Protein AF-A0A257XSA4-F1 (afdb_monomer)

Sequence (122 aa):
MCGSRPDEFNCLGPYSDAQPEACAALRFLPTSWPGKPGAFKVPTLRNVSRTAPYMRTGEMASLRAVLEHYNAGSRIARARDRTEIVALHLTSRELDQIVAFLGTLDSEVSERPSPVRAVAHR

Structure (mmCIF, N/CA/C/O backbone):
data_AF-A0A257XSA4-F1
#
_entry.id   AF-A0A257XSA4-F1
#
loop_
_atom_site.group_PDB
_atom_site.id
_atom_site.type_symbol
_atom_site.label_atom_id
_atom_site.label_alt_id
_atom_site.label_comp_id
_atom_site.label_asym_id
_atom_site.label_entity_id
_atom_site.label_seq_id
_atom_site.pdbx_PDB_ins_code
_atom_site.Cartn_x
_atom_site.Cartn_y
_atom_site.Cartn_z
_atom_site.occupancy
_atom_site.B_iso_or_equiv
_atom_site.auth_seq_id
_atom_site.auth_comp_id
_atom_site.auth_asym_id
_atom_site.auth_atom_id
_atom_site.pdbx_PDB_model_num
ATOM 1 N N . MET A 1 1 ? 20.224 -6.413 -8.253 1.00 48.97 1 MET A N 1
ATOM 2 C CA . MET A 1 1 ? 19.124 -5.426 -8.154 1.00 48.97 1 MET A CA 1
ATOM 3 C C . MET A 1 1 ? 18.387 -5.482 -9.477 1.00 48.97 1 MET A C 1
ATOM 5 O O . MET A 1 1 ? 19.021 -5.238 -10.488 1.00 48.97 1 MET A O 1
ATOM 9 N N . CYS A 1 2 ? 17.114 -5.872 -9.497 1.00 50.88 2 CYS A N 1
ATOM 10 C CA . CYS A 1 2 ? 16.379 -6.030 -10.754 1.00 50.88 2 CYS A CA 1
ATOM 11 C C . CYS A 1 2 ? 16.286 -4.677 -11.487 1.00 50.88 2 CYS A C 1
ATOM 13 O O . CYS A 1 2 ? 15.840 -3.694 -10.892 1.00 50.88 2 CYS A O 1
ATOM 15 N N . GLY A 1 3 ? 16.743 -4.623 -12.741 1.00 56.56 3 GLY A N 1
ATOM 16 C CA . GLY A 1 3 ? 16.644 -3.435 -13.598 1.00 56.56 3 GLY A CA 1
ATOM 17 C C . GLY A 1 3 ? 17.837 -2.472 -13.566 1.00 56.56 3 GLY A C 1
ATOM 18 O O . GLY A 1 3 ? 17.734 -1.378 -14.117 1.00 56.56 3 GLY A O 1
ATOM 19 N N . SER A 1 4 ? 18.967 -2.832 -12.950 1.00 61.25 4 SER A N 1
ATOM 20 C CA . SER A 1 4 ? 20.209 -2.070 -13.140 1.00 61.25 4 SER A CA 1
ATOM 21 C C . SER A 1 4 ? 20.773 -2.291 -14.546 1.00 61.25 4 SER A C 1
ATOM 23 O O . SER A 1 4 ? 20.625 -3.366 -15.123 1.00 61.25 4 SER A O 1
ATOM 25 N N . ARG A 1 5 ? 21.447 -1.282 -15.105 1.00 62.69 5 ARG A N 1
ATOM 26 C CA . ARG A 1 5 ? 22.003 -1.355 -16.463 1.00 62.69 5 ARG A CA 1
ATOM 27 C C . ARG A 1 5 ? 23.020 -2.498 -16.699 1.00 62.69 5 ARG A C 1
ATOM 29 O O . ARG A 1 5 ? 23.006 -3.023 -17.808 1.00 62.69 5 ARG A O 1
ATOM 36 N N . PRO A 1 6 ? 23.850 -2.932 -15.725 1.00 69.88 6 PRO A N 1
ATOM 37 C CA . PRO A 1 6 ? 24.650 -4.153 -15.857 1.00 69.88 6 PRO A CA 1
ATOM 38 C C . PRO A 1 6 ? 23.883 -5.384 -15.337 1.00 69.88 6 PRO A C 1
ATOM 40 O O . PRO A 1 6 ? 24.267 -5.983 -14.337 1.00 69.88 6 PRO A O 1
ATOM 43 N N . ASP A 1 7 ? 22.769 -5.735 -15.978 1.00 76.44 7 ASP A N 1
ATOM 44 C CA . ASP A 1 7 ? 21.995 -6.948 -15.681 1.00 76.44 7 ASP A CA 1
ATOM 45 C C . ASP A 1 7 ? 22.020 -7.864 -16.909 1.00 76.44 7 ASP A C 1
ATOM 47 O O . ASP A 1 7 ? 21.713 -7.426 -18.016 1.00 76.44 7 ASP A O 1
ATOM 51 N N . GLU A 1 8 ? 22.433 -9.119 -16.723 1.0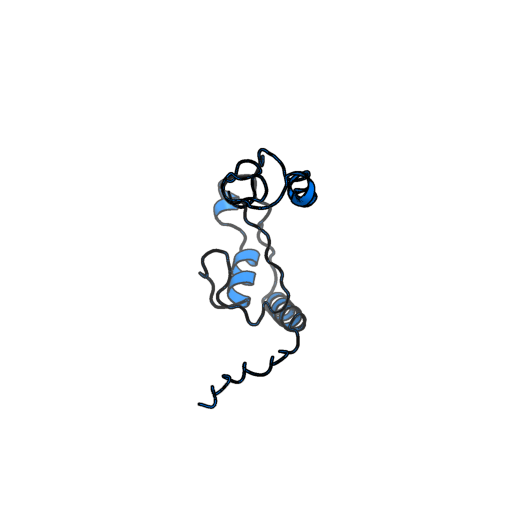0 85.75 8 GLU A N 1
ATOM 52 C CA . GLU A 1 8 ? 22.639 -10.069 -17.825 1.00 85.75 8 GLU A CA 1
ATOM 53 C C . GLU A 1 8 ? 21.338 -10.447 -18.550 1.00 85.75 8 GLU A C 1
ATOM 55 O O . GLU A 1 8 ? 21.378 -10.835 -19.716 1.00 85.75 8 GLU A O 1
ATOM 60 N N . PHE A 1 9 ? 20.192 -10.277 -17.885 1.00 84.50 9 PHE A N 1
ATOM 61 C CA . PHE A 1 9 ? 18.862 -10.595 -18.399 1.00 84.50 9 PHE A CA 1
ATOM 62 C C . PHE A 1 9 ? 18.094 -9.355 -18.877 1.00 84.50 9 PHE A C 1
ATOM 64 O O . PHE A 1 9 ? 16.895 -9.436 -19.154 1.00 84.50 9 PHE A O 1
ATOM 71 N N . ASN A 1 10 ? 18.749 -8.196 -18.979 1.00 83.38 10 ASN A N 1
ATOM 72 C CA . ASN A 1 10 ? 18.140 -7.001 -19.552 1.00 83.38 10 ASN A CA 1
ATOM 73 C C . ASN A 1 10 ? 18.334 -6.941 -21.083 1.00 83.38 10 ASN A C 1
ATOM 75 O O . ASN A 1 10 ? 19.086 -7.711 -21.668 1.00 83.38 10 ASN A O 1
ATOM 79 N N . CYS A 1 11 ? 17.660 -5.995 -21.745 1.00 88.19 11 CYS A N 1
ATOM 80 C CA . CYS A 1 11 ? 17.695 -5.826 -23.207 1.00 88.19 11 CYS A CA 1
ATOM 81 C C . CYS A 1 11 ? 19.111 -5.624 -23.798 1.00 88.19 11 CYS A C 1
ATOM 83 O O . CYS A 1 11 ? 19.331 -5.965 -24.953 1.00 88.19 11 CYS A O 1
ATOM 85 N N . LEU A 1 12 ? 20.072 -5.085 -23.036 1.00 86.38 12 LEU A N 1
ATOM 86 C CA . LEU A 1 12 ? 21.473 -4.915 -23.460 1.00 86.38 12 LEU A CA 1
ATOM 87 C C . LEU A 1 12 ? 22.377 -6.084 -23.014 1.00 86.38 12 LEU A C 1
ATOM 89 O O . LEU A 1 12 ? 23.593 -6.019 -23.196 1.00 86.38 12 LEU A O 1
ATOM 93 N N . GLY A 1 13 ? 21.805 -7.113 -22.384 1.00 84.94 13 GLY A N 1
ATOM 94 C CA . GLY A 1 13 ? 22.514 -8.283 -21.885 1.00 84.94 13 GLY A CA 1
ATOM 95 C C . GLY A 1 13 ? 22.840 -9.307 -22.981 1.00 84.94 13 GLY A C 1
ATOM 96 O O . GLY A 1 13 ? 22.242 -9.285 -24.057 1.00 84.94 13 GLY A O 1
ATOM 97 N N . PRO A 1 14 ? 23.767 -10.245 -22.712 1.00 89.25 14 PRO A N 1
ATOM 98 C CA . PRO A 1 14 ? 24.213 -11.252 -23.682 1.00 89.25 14 PRO A CA 1
ATOM 99 C C . PRO A 1 14 ? 23.118 -12.243 -24.101 1.00 89.25 14 PRO A C 1
ATOM 101 O O . PRO A 1 14 ? 23.267 -12.917 -25.116 1.00 89.25 14 PRO A O 1
ATOM 104 N N . TYR A 1 15 ? 22.035 -12.347 -23.327 1.00 89.06 15 TYR A N 1
ATOM 105 C CA . TYR A 1 15 ? 20.906 -13.235 -23.610 1.00 89.06 15 TYR A CA 1
ATOM 106 C C . TYR A 1 15 ? 19.754 -12.539 -24.354 1.00 89.06 15 TYR A C 1
ATOM 108 O O . TYR A 1 15 ? 18.721 -13.164 -24.584 1.00 89.06 15 TYR A O 1
ATOM 116 N N . SER A 1 16 ? 19.906 -11.258 -24.705 1.00 88.69 16 SER A N 1
ATOM 117 C CA . SER A 1 16 ? 18.913 -10.497 -25.464 1.00 88.69 16 SER A CA 1
ATOM 118 C C . SER A 1 16 ? 19.107 -10.693 -26.967 1.00 88.69 16 SER A C 1
ATOM 120 O O . SER A 1 16 ? 20.203 -10.539 -27.500 1.00 88.69 16 SER A O 1
ATOM 122 N N . ASP A 1 17 ? 18.019 -10.999 -27.659 1.00 91.81 17 ASP A N 1
ATOM 123 C CA . ASP A 1 17 ? 17.888 -11.052 -29.115 1.00 91.81 17 ASP A CA 1
ATOM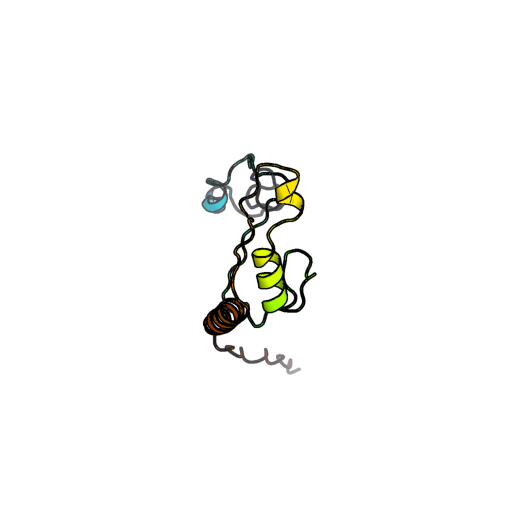 124 C C . ASP A 1 17 ? 17.551 -9.679 -29.734 1.00 91.81 17 ASP A C 1
ATOM 126 O O . ASP A 1 17 ? 17.545 -9.516 -30.959 1.00 91.81 17 ASP A O 1
ATOM 130 N N . ALA A 1 18 ? 17.297 -8.666 -28.899 1.00 88.25 18 ALA A N 1
ATOM 131 C CA . ALA A 1 18 ? 17.013 -7.310 -29.342 1.00 88.25 18 ALA A CA 1
ATOM 132 C C . ALA A 1 18 ? 18.275 -6.592 -29.847 1.00 88.25 18 ALA A C 1
ATOM 134 O O . ALA A 1 18 ? 19.340 -6.640 -29.232 1.00 88.25 18 ALA A O 1
ATOM 135 N N . GLN A 1 19 ? 18.132 -5.841 -30.942 1.00 87.69 19 GLN A N 1
ATOM 136 C CA . GLN A 1 19 ? 19.184 -4.931 -31.399 1.00 87.69 19 GLN A CA 1
ATOM 137 C C . GLN A 1 19 ? 19.372 -3.782 -30.388 1.00 87.69 19 GLN A C 1
ATOM 139 O O . GLN A 1 19 ? 18.375 -3.297 -29.838 1.00 87.69 19 GLN A O 1
ATOM 144 N N . PRO A 1 20 ? 20.603 -3.290 -30.149 1.00 83.00 20 PRO A N 1
ATOM 145 C CA . PRO A 1 20 ? 20.867 -2.243 -29.156 1.00 83.00 20 PRO A CA 1
ATOM 146 C C . PRO A 1 20 ? 20.010 -0.976 -29.321 1.00 83.00 20 PRO A C 1
ATOM 148 O O . PRO A 1 20 ? 19.655 -0.317 -28.340 1.00 83.00 20 PRO A O 1
ATOM 151 N N . GLU A 1 21 ? 19.637 -0.636 -30.555 1.00 86.31 21 GLU A N 1
ATOM 152 C CA . GLU A 1 21 ? 18.807 0.518 -30.906 1.00 86.31 21 GLU A CA 1
ATOM 153 C C . GLU A 1 21 ? 17.355 0.355 -30.436 1.00 86.31 21 GLU A C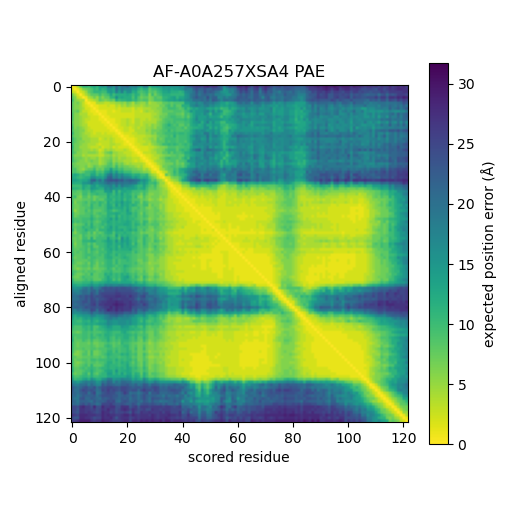 1
ATOM 155 O O . GLU A 1 21 ? 16.702 1.349 -30.107 1.00 86.31 21 GLU A O 1
ATOM 160 N N . ALA A 1 22 ? 16.869 -0.887 -30.336 1.00 87.56 22 ALA A N 1
ATOM 161 C CA . ALA A 1 22 ? 15.549 -1.213 -29.802 1.00 87.56 22 ALA A CA 1
ATOM 162 C C . ALA A 1 22 ? 15.488 -1.070 -28.268 1.00 87.56 22 ALA A C 1
ATOM 164 O O . ALA A 1 22 ? 14.410 -0.910 -27.695 1.00 87.56 22 ALA A O 1
ATOM 165 N N . CYS A 1 23 ? 16.637 -1.033 -27.585 1.00 86.75 23 CYS A N 1
ATOM 166 C CA . CYS A 1 23 ? 16.735 -0.944 -26.125 1.00 86.75 23 CYS A CA 1
ATOM 167 C C . CYS A 1 23 ? 16.681 0.497 -25.581 1.00 86.75 23 CYS A C 1
ATOM 169 O O . CYS A 1 23 ? 17.272 0.804 -24.539 1.00 86.75 23 CYS A O 1
ATOM 171 N N . ALA A 1 24 ? 15.958 1.404 -26.248 1.00 85.44 24 ALA A N 1
ATOM 172 C CA . ALA A 1 24 ? 15.873 2.816 -25.861 1.00 85.44 24 ALA A CA 1
ATOM 173 C C . ALA A 1 24 ? 15.378 3.023 -24.415 1.00 85.44 24 ALA A C 1
ATOM 175 O O . ALA A 1 24 ? 15.830 3.947 -23.741 1.00 85.44 24 ALA A O 1
ATOM 176 N N . ALA A 1 25 ? 14.527 2.128 -23.900 1.00 79.56 25 ALA A N 1
ATOM 177 C CA . ALA A 1 25 ? 14.032 2.172 -22.522 1.00 79.56 25 ALA A CA 1
ATOM 178 C C . ALA A 1 25 ? 15.148 2.044 -21.464 1.00 79.56 25 ALA A C 1
ATOM 180 O O . ALA A 1 25 ? 15.048 2.634 -20.390 1.00 79.56 25 ALA A O 1
ATOM 181 N N . LEU A 1 26 ? 16.241 1.333 -21.772 1.00 80.62 26 LEU A N 1
ATOM 182 C CA . LEU A 1 26 ? 17.382 1.201 -20.862 1.00 80.62 26 LEU A CA 1
ATOM 183 C C . LEU A 1 26 ? 18.324 2.409 -20.918 1.00 80.62 26 LEU A C 1
ATOM 185 O O . LEU A 1 26 ? 19.169 2.552 -20.035 1.00 80.62 26 LEU A O 1
ATOM 189 N N . ARG A 1 27 ? 18.185 3.308 -21.910 1.00 76.75 27 ARG A N 1
ATOM 190 C CA . ARG A 1 27 ? 19.068 4.479 -22.068 1.00 76.75 27 ARG A CA 1
ATOM 191 C C . ARG A 1 27 ? 19.003 5.446 -20.896 1.00 76.75 27 ARG A C 1
ATOM 193 O O . ARG A 1 27 ? 20.020 6.060 -20.579 1.00 76.75 27 ARG A O 1
ATOM 200 N N . PHE A 1 28 ? 17.852 5.533 -20.244 1.00 76.88 28 PHE A N 1
ATOM 201 C CA . PHE A 1 28 ? 17.614 6.433 -19.117 1.00 76.88 28 PHE A CA 1
ATOM 202 C C . PHE A 1 28 ? 17.734 5.734 -17.762 1.00 76.88 28 PHE A C 1
ATOM 204 O O . PHE A 1 28 ? 17.626 6.389 -16.728 1.00 76.88 28 PHE A O 1
ATOM 211 N N . LEU A 1 29 ? 17.977 4.416 -17.749 1.00 74.50 29 LEU A N 1
ATOM 212 C CA . LEU A 1 29 ? 18.201 3.708 -16.500 1.00 74.50 29 LEU A CA 1
ATOM 213 C C . LEU A 1 29 ? 19.604 4.003 -15.968 1.00 74.50 29 LEU A C 1
ATOM 215 O O . LEU A 1 29 ? 20.583 3.929 -16.729 1.00 74.50 29 LEU A O 1
ATOM 219 N N . PRO A 1 30 ? 19.717 4.309 -14.667 1.00 69.81 30 PRO A N 1
ATOM 220 C CA . PRO A 1 30 ? 21.002 4.550 -14.045 1.00 69.81 30 PRO A CA 1
ATOM 221 C C . PRO A 1 30 ? 21.866 3.279 -14.094 1.00 69.81 30 PRO A C 1
ATOM 223 O O . PRO A 1 30 ? 21.400 2.166 -13.845 1.00 69.81 30 PRO A O 1
ATOM 226 N N . THR A 1 31 ? 23.146 3.447 -14.432 1.00 66.75 31 THR A N 1
ATOM 227 C CA . THR A 1 31 ? 24.162 2.375 -14.423 1.00 66.75 31 THR A CA 1
ATOM 228 C C . THR A 1 31 ? 24.439 1.864 -13.018 1.00 66.75 31 THR A C 1
ATOM 230 O O . THR A 1 31 ? 24.651 0.671 -12.821 1.00 66.75 31 THR A O 1
ATOM 233 N N . SER A 1 32 ? 24.371 2.759 -12.041 1.00 63.44 32 SER A N 1
ATOM 234 C CA . SER A 1 32 ? 24.395 2.456 -10.622 1.00 63.44 32 SER A CA 1
ATOM 235 C C . SER A 1 32 ? 23.233 3.179 -9.961 1.00 63.44 32 SER A C 1
ATOM 237 O O . SER A 1 32 ? 23.024 4.375 -10.158 1.00 63.44 32 SER A O 1
ATOM 239 N N . TRP A 1 33 ? 22.442 2.456 -9.175 1.00 60.28 33 TRP A N 1
ATOM 240 C CA . TRP A 1 33 ? 21.454 3.107 -8.332 1.00 60.28 33 TRP A CA 1
ATOM 241 C C . TRP A 1 33 ? 22.181 3.521 -7.049 1.00 60.28 33 TRP A C 1
ATOM 243 O O . TRP A 1 33 ? 22.617 2.629 -6.319 1.00 60.28 33 TRP A O 1
ATOM 253 N N . PRO A 1 34 ? 22.281 4.814 -6.690 1.00 57.50 34 PRO A N 1
ATOM 254 C CA . PRO A 1 34 ? 22.643 5.227 -5.328 1.00 57.50 34 PRO A CA 1
ATOM 255 C C . PRO A 1 34 ? 21.522 4.884 -4.319 1.00 57.50 34 PRO A C 1
ATOM 257 O O . PRO A 1 34 ? 21.273 5.608 -3.356 1.00 57.50 34 PRO A O 1
ATOM 260 N N . GLY A 1 35 ? 20.783 3.799 -4.574 1.00 61.31 35 GLY A N 1
ATOM 261 C CA . GLY A 1 35 ? 19.639 3.350 -3.809 1.00 61.31 35 GLY A CA 1
ATOM 262 C C . GLY A 1 35 ? 20.071 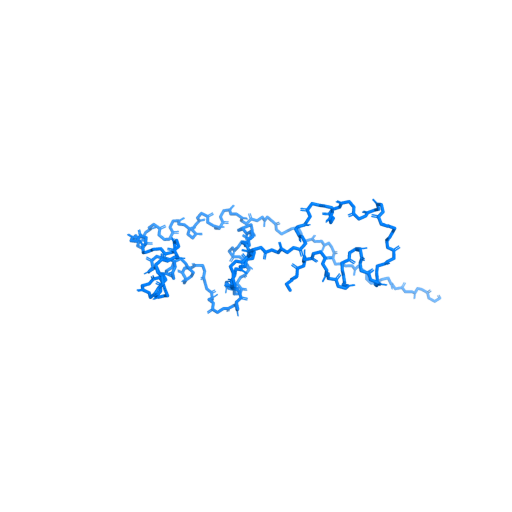2.962 -2.405 1.00 61.31 35 GLY A C 1
ATOM 263 O O . GLY A 1 35 ? 21.066 2.268 -2.202 1.00 61.31 35 GLY A O 1
ATOM 264 N N . LYS A 1 36 ? 19.300 3.413 -1.419 1.00 59.84 36 LYS A N 1
ATOM 265 C CA . LYS A 1 36 ? 19.472 2.992 -0.030 1.00 59.84 36 LYS A CA 1
ATOM 266 C C . LYS A 1 36 ? 19.297 1.462 0.025 1.00 59.84 36 LYS A C 1
ATOM 268 O O . LYS A 1 36 ? 18.276 0.972 -0.465 1.00 59.84 36 LYS A O 1
ATOM 273 N N . PRO A 1 37 ? 20.249 0.693 0.587 1.00 66.81 37 PRO A N 1
ATOM 274 C CA . PRO A 1 37 ? 20.068 -0.740 0.800 1.00 66.81 37 PRO A CA 1
ATOM 275 C C . PRO A 1 37 ? 18.739 -1.012 1.513 1.00 66.81 37 PRO A C 1
ATOM 277 O O . PRO A 1 37 ? 18.431 -0.364 2.512 1.00 66.81 37 PRO A O 1
ATOM 280 N N . GLY A 1 38 ? 17.940 -1.938 0.979 1.00 70.88 38 GLY A N 1
ATOM 281 C CA . GLY A 1 38 ? 16.594 -2.218 1.490 1.00 70.88 38 GLY A CA 1
ATOM 282 C C . GLY A 1 38 ? 15.489 -1.296 0.962 1.00 70.88 38 GLY A C 1
ATOM 283 O O . GLY A 1 38 ? 14.378 -1.344 1.478 1.00 70.88 38 GLY A O 1
ATOM 284 N N . ALA A 1 39 ? 15.755 -0.468 -0.051 1.00 75.62 39 ALA A N 1
ATOM 285 C CA . ALA A 1 39 ? 14.700 0.212 -0.795 1.00 75.62 39 ALA A CA 1
ATOM 286 C C . ALA A 1 39 ? 13.926 -0.778 -1.681 1.00 75.62 39 ALA A C 1
ATOM 288 O O . ALA A 1 39 ? 14.509 -1.674 -2.296 1.00 75.62 39 ALA A O 1
ATOM 289 N N . PHE A 1 40 ? 12.613 -0.577 -1.780 1.00 79.00 40 PHE A N 1
ATOM 290 C CA . PHE A 1 40 ? 11.718 -1.386 -2.602 1.00 79.00 40 PHE A CA 1
ATOM 291 C C . PHE A 1 40 ? 10.894 -0.498 -3.527 1.00 79.00 40 PHE A C 1
ATOM 293 O O . PHE A 1 40 ? 10.636 0.667 -3.225 1.00 79.00 40 PHE A O 1
ATOM 300 N N . LYS A 1 41 ? 10.466 -1.067 -4.657 1.00 83.38 41 LYS A N 1
ATOM 301 C CA . LYS A 1 41 ? 9.483 -0.421 -5.526 1.00 83.38 41 LYS A CA 1
ATOM 302 C C . LYS A 1 41 ? 8.187 -0.213 -4.742 1.00 83.38 41 LYS A C 1
ATOM 304 O O . LYS A 1 41 ? 7.675 -1.160 -4.150 1.00 83.38 41 LYS A O 1
ATOM 309 N N . VAL A 1 42 ? 7.645 1.001 -4.795 1.00 88.50 42 VAL A N 1
ATOM 310 C CA . VAL A 1 42 ? 6.312 1.294 -4.260 1.00 88.50 42 VAL A CA 1
ATOM 311 C C . VAL A 1 42 ? 5.274 0.585 -5.145 1.00 88.50 42 VAL A C 1
ATOM 313 O O . VAL A 1 42 ? 5.269 0.814 -6.361 1.00 88.50 42 VAL A O 1
ATOM 316 N N . PRO A 1 43 ? 4.445 -0.320 -4.591 1.00 91.00 43 PRO A N 1
ATOM 317 C CA . PRO A 1 43 ? 3.419 -1.008 -5.365 1.00 91.00 43 PRO A CA 1
ATOM 318 C C . PRO A 1 43 ? 2.287 -0.047 -5.753 1.00 91.00 43 PRO A C 1
ATOM 320 O O . PRO A 1 43 ? 2.089 0.996 -5.134 1.00 91.00 43 PRO A O 1
ATOM 323 N N . THR A 1 44 ? 1.521 -0.412 -6.782 1.00 94.31 44 THR A N 1
ATOM 324 C CA . THR A 1 44 ? 0.245 0.260 -7.067 1.00 94.31 44 THR A CA 1
ATOM 325 C C . THR A 1 44 ? -0.802 -0.121 -6.021 1.00 94.31 44 THR A C 1
ATOM 327 O O . THR A 1 44 ? -0.750 -1.219 -5.470 1.00 94.31 44 THR A O 1
ATOM 330 N N . LEU A 1 45 ? -1.763 0.772 -5.776 1.00 96.69 45 LEU A N 1
ATOM 331 C CA . LEU A 1 45 ? -2.901 0.526 -4.884 1.00 96.69 45 LEU A CA 1
ATOM 332 C C . LEU A 1 45 ? -4.185 0.131 -5.635 1.00 96.69 45 LEU A C 1
ATOM 334 O O . LEU A 1 45 ? -5.224 -0.082 -5.017 1.00 96.69 45 LEU A O 1
ATOM 338 N N . ARG A 1 46 ? -4.141 0.017 -6.967 1.00 95.62 46 ARG A N 1
ATOM 339 C CA . ARG A 1 46 ? -5.291 -0.460 -7.744 1.00 95.62 46 ARG A CA 1
ATOM 340 C C . ARG A 1 46 ? -5.557 -1.932 -7.428 1.00 95.62 46 ARG A C 1
ATOM 342 O O . ARG A 1 46 ? -4.633 -2.739 -7.497 1.00 95.62 46 ARG A O 1
ATOM 349 N N . ASN A 1 47 ? -6.813 -2.275 -7.150 1.00 95.81 47 ASN A N 1
ATOM 350 C CA . ASN A 1 47 ? -7.241 -3.605 -6.697 1.00 95.81 47 ASN A CA 1
ATOM 351 C C . ASN A 1 47 ? -6.628 -4.071 -5.365 1.00 95.81 47 ASN A C 1
ATOM 353 O O . ASN A 1 47 ? -6.652 -5.266 -5.067 1.00 95.81 47 ASN A O 1
ATOM 357 N N . VAL A 1 48 ? -6.046 -3.171 -4.564 1.00 96.62 48 VAL A N 1
ATOM 358 C CA . VAL A 1 48 ? -5.271 -3.569 -3.377 1.00 96.62 48 VAL A CA 1
ATOM 359 C C . VAL A 1 48 ? -6.125 -4.271 -2.320 1.00 96.62 48 VAL A C 1
ATOM 361 O O . VAL A 1 48 ? -5.624 -5.100 -1.565 1.00 96.62 48 VAL A O 1
ATOM 364 N N . SER A 1 49 ? -7.436 -4.030 -2.283 1.00 95.88 49 SER A N 1
ATOM 365 C CA . SER A 1 49 ? -8.329 -4.730 -1.351 1.00 95.88 49 SER A CA 1
ATOM 366 C C . SER A 1 49 ? -8.379 -6.252 -1.606 1.00 95.88 49 SER A C 1
ATOM 368 O O . SER A 1 49 ? -8.711 -7.026 -0.711 1.00 95.88 49 SER A O 1
ATOM 370 N N . ARG A 1 50 ? -7.963 -6.694 -2.803 1.00 94.44 50 ARG A N 1
ATOM 371 C CA . ARG A 1 50 ? -8.111 -8.066 -3.315 1.00 94.44 50 ARG A CA 1
ATOM 372 C C . ARG A 1 50 ? -6.788 -8.806 -3.520 1.00 94.44 50 ARG A C 1
ATOM 374 O O . ARG A 1 50 ? -6.786 -9.909 -4.058 1.00 94.44 50 ARG A O 1
ATOM 381 N N . THR A 1 51 ? -5.665 -8.207 -3.129 1.00 94.88 51 THR A N 1
ATOM 382 C CA . THR A 1 51 ? -4.312 -8.742 -3.370 1.00 94.88 51 THR A CA 1
ATOM 383 C C . THR A 1 51 ? -3.602 -9.162 -2.088 1.00 94.88 51 THR A C 1
ATOM 385 O O . THR A 1 51 ? -2.375 -9.130 -2.035 1.00 94.88 51 THR A O 1
ATOM 388 N N . ALA A 1 52 ? -4.348 -9.503 -1.037 1.00 94.88 52 ALA A N 1
ATOM 389 C CA . ALA A 1 52 ? -3.750 -10.081 0.159 1.00 94.88 52 ALA A CA 1
ATOM 390 C C . ALA A 1 52 ? -2.976 -11.375 -0.195 1.00 94.88 52 ALA A C 1
ATOM 392 O O . ALA A 1 52 ? -3.412 -12.118 -1.080 1.00 94.88 52 ALA A O 1
ATOM 393 N N . PRO A 1 53 ? -1.864 -11.683 0.498 1.00 96.94 53 PRO A N 1
ATOM 394 C CA . PRO A 1 53 ? -1.284 -10.936 1.616 1.00 96.94 53 PRO A CA 1
ATOM 395 C C . PRO A 1 53 ? -0.424 -9.732 1.185 1.00 96.94 53 PRO A C 1
ATOM 397 O O . PRO A 1 53 ? 0.023 -9.626 0.047 1.00 96.94 53 PRO A O 1
ATOM 400 N N . TYR A 1 54 ? -0.187 -8.816 2.123 1.00 95.88 54 TYR A N 1
ATOM 401 C CA . TYR A 1 54 ? 0.436 -7.512 1.895 1.00 95.88 54 TYR A CA 1
ATOM 402 C C . TYR A 1 54 ? 1.897 -7.447 2.326 1.00 95.88 54 TYR A C 1
ATOM 404 O O . TYR A 1 54 ? 2.403 -8.325 3.024 1.00 95.88 54 TYR A O 1
ATOM 412 N N . MET A 1 55 ? 2.527 -6.320 1.976 1.00 91.38 55 MET A N 1
ATOM 413 C CA . MET A 1 55 ? 3.946 -6.021 2.170 1.00 91.38 55 MET A CA 1
ATOM 414 C C . MET A 1 55 ? 4.854 -6.882 1.288 1.00 91.38 55 MET A C 1
ATOM 416 O O . MET A 1 55 ? 4.407 -7.701 0.490 1.00 91.38 55 MET A O 1
ATOM 420 N N . ARG A 1 56 ? 6.164 -6.648 1.376 1.00 89.06 56 ARG A N 1
ATOM 421 C CA . ARG A 1 56 ? 7.144 -7.302 0.502 1.00 89.06 56 ARG A CA 1
ATOM 422 C C . ARG A 1 56 ? 7.205 -8.812 0.709 1.00 89.06 56 ARG A C 1
ATOM 424 O O . ARG A 1 56 ? 7.458 -9.535 -0.249 1.00 89.06 56 ARG A O 1
ATOM 431 N N . THR A 1 57 ? 7.072 -9.267 1.950 1.00 90.50 57 THR A N 1
ATOM 432 C CA . THR A 1 57 ? 7.202 -10.686 2.295 1.00 90.50 57 THR A CA 1
ATOM 433 C C . THR A 1 57 ? 5.853 -11.367 2.507 1.00 90.50 57 THR A C 1
ATOM 435 O O . THR A 1 57 ? 5.833 -12.545 2.845 1.00 90.50 57 THR A O 1
ATOM 438 N N . GLY A 1 58 ? 4.735 -10.671 2.258 1.00 93.81 58 GLY A N 1
ATOM 439 C CA . GLY A 1 58 ? 3.398 -11.227 2.467 1.00 93.81 58 GLY A CA 1
ATOM 440 C C . GLY A 1 58 ? 3.055 -11.414 3.948 1.00 93.81 58 GLY A C 1
ATOM 441 O O . GLY A 1 58 ? 2.234 -12.258 4.288 1.00 93.81 58 GLY A O 1
ATOM 442 N N . GLU A 1 59 ? 3.711 -10.685 4.850 1.00 94.12 59 GLU A N 1
ATOM 443 C CA . GLU A 1 59 ? 3.612 -10.907 6.293 1.00 94.12 59 GLU A CA 1
ATOM 444 C C . GLU A 1 59 ? 2.330 -10.345 6.928 1.00 94.12 59 GLU A C 1
ATOM 446 O O . GLU A 1 59 ? 2.025 -10.667 8.075 1.00 94.12 59 GLU A O 1
ATOM 451 N N . MET A 1 60 ? 1.565 -9.515 6.211 1.00 96.12 60 MET A N 1
ATOM 452 C CA . MET A 1 60 ? 0.333 -8.906 6.723 1.00 96.12 60 MET A CA 1
ATOM 453 C C . MET A 1 60 ? -0.890 -9.429 5.976 1.00 96.12 60 MET A C 1
ATOM 455 O O . MET A 1 60 ? -0.998 -9.291 4.761 1.00 96.12 60 MET A O 1
ATOM 459 N N . ALA A 1 61 ? -1.850 -9.987 6.712 1.00 97.31 61 ALA A N 1
ATOM 460 C CA . ALA A 1 61 ? -3.039 -10.605 6.125 1.00 97.31 61 ALA A CA 1
ATOM 461 C C . ALA A 1 61 ? -4.126 -9.601 5.696 1.00 97.31 61 ALA A C 1
ATOM 463 O O . ALA A 1 61 ? -4.986 -9.945 4.892 1.00 97.31 61 ALA A O 1
ATOM 464 N N . SER A 1 62 ? -4.118 -8.372 6.226 1.00 97.94 62 SER A N 1
ATOM 465 C CA . SER A 1 62 ? -5.179 -7.383 5.992 1.00 97.94 62 SER A CA 1
ATOM 466 C C . SER A 1 62 ? -4.631 -5.972 5.767 1.00 97.94 62 SER A C 1
ATOM 468 O O . SER A 1 62 ? -3.597 -5.601 6.326 1.00 97.94 62 SER A O 1
ATOM 470 N N . LEU A 1 63 ? -5.366 -5.150 5.004 1.00 97.56 63 LEU A N 1
ATOM 471 C CA . LEU A 1 63 ? -5.064 -3.718 4.856 1.00 97.56 63 LEU A CA 1
ATOM 472 C C . LEU A 1 63 ? -5.079 -2.998 6.204 1.00 97.56 63 LEU A C 1
ATOM 474 O O . LEU A 1 63 ? -4.264 -2.114 6.445 1.00 97.56 63 LEU A O 1
ATOM 478 N N . ARG A 1 64 ? -5.970 -3.414 7.109 1.00 97.75 64 ARG A N 1
ATOM 479 C CA . ARG A 1 64 ? -6.046 -2.876 8.466 1.00 97.75 64 ARG A CA 1
ATOM 480 C C . ARG A 1 64 ? -4.730 -3.060 9.228 1.00 97.75 64 ARG A C 1
ATOM 482 O O . ARG A 1 64 ? -4.254 -2.102 9.828 1.00 97.75 64 ARG A O 1
ATOM 489 N N . ALA A 1 65 ? -4.116 -4.243 9.145 1.00 96.75 65 ALA A N 1
ATOM 490 C CA . ALA A 1 65 ? -2.821 -4.514 9.771 1.00 96.75 65 ALA A CA 1
ATOM 491 C C . ALA A 1 65 ? -1.688 -3.676 9.150 1.00 96.75 65 ALA A C 1
ATOM 493 O O . ALA A 1 65 ? -0.819 -3.179 9.866 1.00 96.75 65 ALA A O 1
ATOM 494 N N . VAL A 1 66 ? -1.726 -3.460 7.829 1.00 95.50 66 VAL A N 1
ATOM 495 C CA . VAL A 1 66 ? -0.778 -2.574 7.129 1.00 95.50 66 VAL A CA 1
ATOM 496 C C . VAL A 1 66 ? -0.893 -1.141 7.634 1.00 95.50 66 VAL A C 1
ATOM 498 O O . VAL A 1 66 ? 0.110 -0.517 7.977 1.00 95.50 66 VAL A O 1
ATOM 501 N N . LEU A 1 67 ? -2.112 -0.612 7.720 1.00 95.88 67 LEU A N 1
ATOM 502 C CA . LEU A 1 67 ? -2.329 0.756 8.180 1.00 95.88 67 LEU A CA 1
ATOM 503 C C . LEU A 1 67 ? -1.957 0.927 9.655 1.00 95.88 67 LEU A C 1
ATOM 505 O O . LEU A 1 67 ? -1.368 1.942 10.009 1.00 95.88 67 LEU A O 1
ATOM 509 N N . GLU A 1 68 ? -2.218 -0.068 10.505 1.00 95.31 68 GLU A N 1
ATOM 510 C CA . GLU A 1 68 ? -1.753 -0.068 11.898 1.00 95.31 68 GLU A CA 1
ATOM 511 C C . GLU A 1 68 ? -0.231 -0.041 12.007 1.00 95.31 68 GLU A C 1
ATOM 513 O O . GLU A 1 68 ? 0.309 0.711 12.819 1.00 95.31 68 GLU A O 1
ATOM 518 N N . HIS A 1 69 ? 0.464 -0.811 11.166 1.00 92.38 69 HIS A N 1
ATOM 519 C CA . HIS A 1 69 ? 1.921 -0.806 11.114 1.00 92.38 69 HIS A CA 1
ATOM 520 C C . HIS A 1 69 ? 2.471 0.591 10.801 1.00 92.38 69 HIS A C 1
ATOM 522 O O . HIS A 1 69 ? 3.369 1.068 11.494 1.00 92.38 69 HIS A O 1
ATOM 528 N N . TYR A 1 70 ? 1.909 1.268 9.796 1.00 92.44 70 TYR A N 1
ATOM 529 C CA . TYR A 1 70 ? 2.304 2.640 9.475 1.00 92.44 70 TYR A CA 1
ATOM 530 C C . TYR A 1 70 ? 1.878 3.638 10.556 1.00 92.44 70 TYR A C 1
ATOM 532 O O . TYR A 1 70 ? 2.656 4.525 10.897 1.00 92.44 70 TYR A O 1
ATOM 540 N N . ASN A 1 71 ? 0.694 3.473 11.151 1.00 94.69 71 ASN A N 1
ATOM 541 C CA . ASN A 1 71 ? 0.190 4.368 12.190 1.00 94.69 71 ASN A CA 1
ATOM 542 C C . ASN A 1 71 ? 1.048 4.338 13.465 1.00 94.69 71 ASN A C 1
ATOM 544 O O . ASN A 1 71 ? 1.259 5.374 14.095 1.00 94.69 71 ASN A O 1
ATOM 548 N N . ALA A 1 72 ? 1.581 3.164 13.817 1.00 91.00 72 ALA A N 1
ATOM 549 C CA . ALA A 1 72 ? 2.507 2.991 14.935 1.00 91.00 72 ALA A CA 1
ATOM 550 C C . ALA A 1 72 ? 3.901 3.600 14.674 1.00 91.00 72 ALA A C 1
ATOM 552 O O . ALA A 1 72 ? 4.655 3.848 15.621 1.00 91.00 72 ALA A O 1
ATOM 553 N N . GLY A 1 73 ? 4.246 3.848 13.406 1.00 85.12 73 GLY A N 1
ATOM 554 C CA . GLY A 1 73 ? 5.579 4.255 12.979 1.00 85.12 73 GLY A CA 1
ATOM 555 C C . GLY A 1 73 ? 6.589 3.100 12.985 1.00 85.12 73 GLY A C 1
ATOM 556 O O . GLY A 1 73 ? 6.353 2.010 13.512 1.00 85.12 73 GLY A O 1
ATOM 557 N N . SER A 1 74 ? 7.771 3.324 12.406 1.00 72.38 74 SER A N 1
ATOM 558 C CA . SER A 1 74 ? 8.799 2.280 12.347 1.00 72.38 74 SER A CA 1
ATOM 559 C C . SER A 1 74 ? 9.562 2.163 13.673 1.00 72.38 74 SER A C 1
ATOM 561 O O . SER A 1 74 ? 10.144 3.126 14.165 1.00 72.38 74 SER A O 1
ATOM 563 N N . ARG A 1 75 ? 9.668 0.951 14.240 1.00 62.94 75 ARG A N 1
ATOM 564 C CA . ARG A 1 75 ? 10.574 0.698 15.386 1.00 62.94 75 ARG A CA 1
ATOM 565 C C . ARG A 1 75 ? 12.042 0.954 15.031 1.00 62.94 75 ARG A C 1
ATOM 567 O O . ARG A 1 75 ? 12.817 1.326 15.905 1.00 62.94 75 ARG A O 1
ATOM 574 N N . ILE A 1 76 ? 12.409 0.792 13.756 1.00 57.16 76 ILE A N 1
ATOM 575 C CA . ILE A 1 76 ? 13.759 1.058 13.238 1.00 57.16 76 ILE A CA 1
ATOM 576 C C . ILE A 1 76 ? 14.005 2.574 13.115 1.00 57.16 76 ILE A C 1
ATOM 578 O O . ILE A 1 76 ? 15.150 3.005 13.244 1.00 57.16 76 ILE A O 1
ATOM 582 N N . ALA A 1 77 ? 12.943 3.386 12.973 1.00 53.00 77 ALA A N 1
ATOM 583 C CA . ALA A 1 77 ? 13.017 4.853 12.981 1.00 53.00 77 ALA A CA 1
ATOM 584 C C . ALA A 1 77 ? 13.725 5.406 14.204 1.00 53.00 77 ALA A C 1
ATOM 586 O O . ALA A 1 77 ? 14.529 6.322 14.105 1.00 53.00 77 ALA A O 1
ATOM 587 N N . ARG A 1 78 ? 13.435 4.809 15.362 1.00 51.47 78 ARG A N 1
ATOM 588 C CA . ARG A 1 78 ? 13.954 5.270 16.648 1.00 51.47 78 ARG A CA 1
ATOM 589 C C . ARG A 1 78 ? 15.453 5.017 16.816 1.00 51.47 78 ARG A C 1
ATOM 591 O O . ARG A 1 78 ? 16.053 5.590 17.712 1.00 51.47 78 ARG A O 1
ATOM 598 N N . ALA A 1 79 ? 16.044 4.147 15.993 1.00 53.38 79 ALA A N 1
ATOM 599 C CA . ALA A 1 79 ? 17.448 3.746 16.095 1.00 53.38 79 ALA A CA 1
ATOM 600 C C . ALA A 1 79 ? 18.339 4.343 14.994 1.00 53.38 79 ALA A C 1
ATOM 602 O O . ALA A 1 79 ? 19.563 4.305 15.098 1.00 53.38 79 ALA A O 1
ATOM 603 N N . ARG A 1 80 ? 17.749 4.844 13.906 1.00 53.06 80 ARG A N 1
ATOM 604 C CA . ARG A 1 80 ? 18.467 5.445 12.781 1.00 53.06 80 ARG A CA 1
ATOM 605 C C . ARG A 1 80 ? 17.672 6.672 12.356 1.00 53.06 80 ARG A C 1
ATOM 607 O O . ARG A 1 80 ? 16.638 6.484 11.726 1.00 53.06 80 ARG A O 1
ATOM 614 N N . ASP A 1 81 ? 18.171 7.871 12.675 1.00 52.59 81 ASP A N 1
ATOM 615 C CA . ASP A 1 81 ? 17.654 9.236 12.388 1.00 52.59 81 ASP A CA 1
ATOM 616 C C . ASP A 1 81 ? 17.345 9.546 10.895 1.00 52.59 81 ASP A C 1
ATOM 618 O O . ASP A 1 81 ? 17.616 10.625 10.375 1.00 52.59 81 ASP A O 1
ATOM 622 N N . ARG A 1 82 ? 16.867 8.574 10.116 1.00 59.09 82 ARG A N 1
ATOM 623 C CA . ARG A 1 82 ? 16.784 8.610 8.650 1.00 59.09 82 ARG A CA 1
ATOM 624 C C . ARG A 1 82 ? 15.613 7.796 8.102 1.00 59.09 82 ARG A C 1
ATOM 626 O O . ARG A 1 82 ? 15.760 7.148 7.064 1.00 59.09 82 ARG A O 1
ATOM 633 N N . THR A 1 83 ? 14.467 7.781 8.777 1.00 68.50 83 THR A N 1
ATOM 634 C CA . THR A 1 83 ? 13.247 7.231 8.174 1.00 68.50 83 THR A CA 1
ATOM 635 C C . THR A 1 83 ? 12.112 8.232 8.222 1.00 68.50 83 THR A C 1
ATOM 637 O O . THR A 1 83 ? 11.941 8.953 9.198 1.00 68.50 83 THR A O 1
ATOM 640 N N . GLU A 1 84 ? 11.336 8.240 7.149 1.00 74.94 84 GLU A N 1
ATOM 641 C CA . GLU A 1 84 ? 10.156 9.087 6.995 1.00 74.94 84 GLU A CA 1
ATOM 642 C C . GLU A 1 84 ? 8.904 8.438 7.614 1.00 74.94 84 GLU A C 1
ATOM 644 O O . GLU A 1 84 ? 7.850 9.058 7.686 1.00 74.94 84 GLU A O 1
ATOM 649 N N . ILE A 1 85 ? 9.010 7.192 8.100 1.00 81.06 85 ILE A N 1
ATOM 650 C CA . ILE A 1 85 ? 7.905 6.461 8.733 1.00 81.06 85 ILE A CA 1
ATOM 651 C C . ILE A 1 85 ? 7.845 6.807 10.225 1.00 81.06 85 ILE A C 1
ATOM 653 O O . ILE A 1 85 ? 8.396 6.098 11.077 1.00 81.06 85 ILE A O 1
ATOM 657 N N . VAL A 1 86 ? 7.164 7.908 10.524 1.00 85.06 86 VAL A N 1
ATOM 658 C CA . VAL A 1 86 ? 6.833 8.362 11.881 1.00 85.06 86 VAL A CA 1
ATOM 659 C C . VAL A 1 86 ? 5.443 7.877 12.302 1.00 85.06 86 VAL A C 1
ATOM 661 O O . VAL A 1 86 ? 4.652 7.452 11.464 1.00 85.06 86 VAL A O 1
ATOM 664 N N . ALA A 1 87 ? 5.149 7.913 13.603 1.00 89.06 87 ALA A N 1
ATOM 665 C CA . ALA A 1 87 ? 3.803 7.617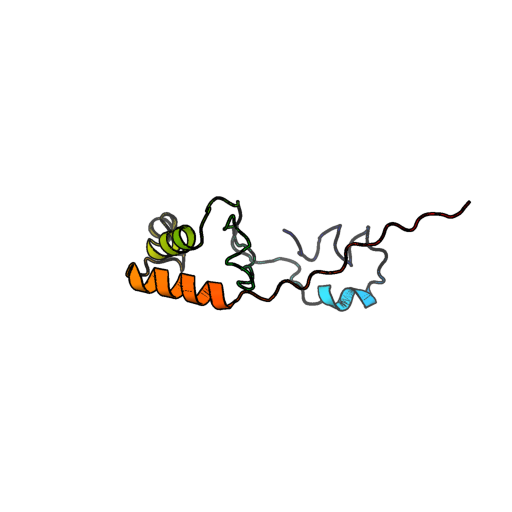 14.088 1.00 89.06 87 ALA A CA 1
ATOM 666 C C . ALA A 1 87 ? 2.815 8.671 13.562 1.00 89.06 87 ALA A C 1
ATOM 668 O O . ALA A 1 87 ? 3.091 9.868 13.638 1.00 89.06 87 ALA A O 1
ATOM 669 N N . LEU A 1 88 ? 1.680 8.220 13.026 1.00 91.50 88 LEU A N 1
ATOM 670 C CA . LEU A 1 88 ? 0.699 9.094 12.367 1.00 91.50 88 LEU A CA 1
ATOM 671 C C . LEU A 1 88 ? -0.433 9.524 13.307 1.00 91.50 88 LEU A C 1
ATOM 673 O O . LEU A 1 88 ? -1.121 10.498 13.024 1.00 91.50 88 LEU A O 1
ATOM 677 N N . HIS A 1 89 ? -0.607 8.817 14.429 1.00 93.38 89 HIS A N 1
ATOM 678 C CA . HIS A 1 89 ? -1.631 9.090 15.444 1.00 93.38 89 HIS A CA 1
ATOM 679 C C . HIS A 1 89 ? -3.073 9.130 14.904 1.00 93.38 89 HIS A C 1
ATOM 681 O O . HIS A 1 89 ? -3.937 9.783 15.483 1.00 93.38 89 HIS A O 1
ATOM 687 N N . LEU A 1 90 ? -3.343 8.386 13.831 1.00 96.56 90 LEU A N 1
ATOM 688 C CA . LEU A 1 90 ? -4.677 8.212 13.272 1.00 96.56 90 LEU A CA 1
ATOM 689 C C . LEU A 1 90 ? -5.559 7.431 14.243 1.00 96.56 90 LEU A C 1
ATOM 691 O O . LEU A 1 90 ? -5.145 6.430 14.843 1.00 96.56 90 LEU A O 1
ATOM 695 N N . THR A 1 91 ? -6.801 7.875 14.358 1.00 98.12 91 THR A N 1
ATOM 696 C CA . THR A 1 91 ? -7.857 7.193 15.099 1.00 98.12 91 THR A CA 1
ATOM 697 C C . THR A 1 91 ? -8.309 5.929 14.368 1.00 98.12 91 THR A C 1
ATOM 699 O O . THR A 1 91 ? -8.153 5.795 13.153 1.00 98.12 91 THR A O 1
ATOM 702 N N . SER A 1 92 ? -8.947 4.999 15.085 1.00 97.88 92 SER A N 1
ATOM 703 C CA . SER A 1 92 ? -9.527 3.802 14.456 1.00 97.88 92 SER A CA 1
ATOM 704 C C . SER A 1 92 ? -10.497 4.154 13.330 1.00 97.88 92 SER A C 1
ATOM 706 O O . SER A 1 92 ? -10.467 3.513 12.286 1.00 97.88 92 SER A O 1
ATOM 708 N N . ARG A 1 93 ? -11.284 5.222 13.508 1.00 98.31 93 ARG A N 1
ATOM 709 C CA . ARG A 1 93 ? -12.239 5.695 12.505 1.00 98.31 93 ARG A CA 1
ATOM 710 C C . ARG A 1 93 ? -11.551 6.152 11.219 1.00 98.31 93 ARG A C 1
ATOM 712 O O . ARG A 1 93 ? -12.018 5.808 10.140 1.00 98.31 93 ARG A O 1
ATOM 719 N N . GLU A 1 94 ? -10.461 6.907 11.320 1.00 98.50 94 GLU A N 1
ATOM 720 C CA . GLU A 1 94 ? -9.705 7.366 10.145 1.00 98.50 94 GLU A CA 1
ATOM 721 C C . GLU A 1 94 ? -9.055 6.195 9.407 1.00 98.50 94 GLU A C 1
ATOM 723 O O . GLU A 1 94 ? -9.067 6.147 8.180 1.00 98.50 94 GLU A O 1
ATOM 728 N N . LEU A 1 95 ? -8.548 5.206 10.144 1.00 98.44 95 LEU A N 1
ATOM 729 C CA . LEU A 1 95 ? -7.990 3.994 9.545 1.00 98.44 95 LEU A CA 1
ATOM 730 C C . LEU A 1 95 ? -9.063 3.216 8.774 1.00 98.44 95 LEU A C 1
ATOM 732 O O . LEU A 1 95 ? -8.818 2.804 7.643 1.00 98.44 95 LEU A O 1
ATOM 736 N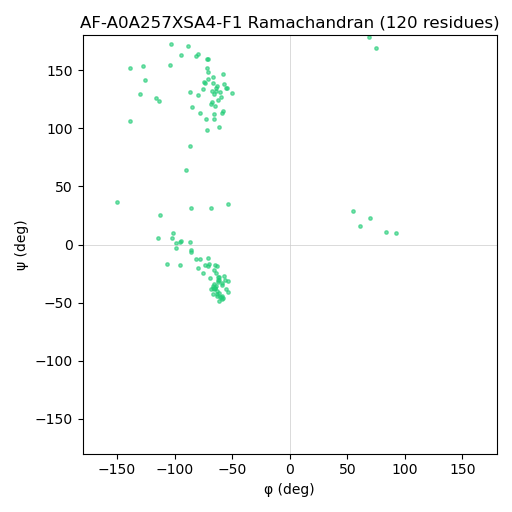 N . ASP A 1 96 ? -10.264 3.083 9.333 1.00 98.38 96 ASP A N 1
ATOM 737 C CA . ASP A 1 96 ? -11.380 2.409 8.664 1.00 98.38 96 ASP A CA 1
ATOM 738 C C . ASP A 1 96 ? -11.856 3.190 7.425 1.00 98.38 96 ASP A C 1
ATOM 740 O O . ASP A 1 96 ? -12.181 2.592 6.398 1.00 98.38 96 ASP A O 1
ATOM 744 N N . GLN A 1 97 ? -11.822 4.527 7.472 1.00 98.69 97 GLN A N 1
ATOM 745 C CA . GLN A 1 97 ? -12.092 5.379 6.308 1.00 98.69 97 GLN A CA 1
ATOM 746 C C . GLN A 1 97 ? -11.059 5.178 5.196 1.00 98.69 97 GLN A C 1
ATOM 748 O O . GLN A 1 97 ? -11.432 5.123 4.024 1.00 98.69 97 GLN A O 1
ATOM 753 N N . ILE A 1 98 ? -9.778 5.021 5.539 1.00 98.31 98 ILE A N 1
ATOM 754 C CA . ILE A 1 98 ? -8.733 4.716 4.555 1.00 98.31 98 ILE A CA 1
ATOM 755 C C . ILE A 1 98 ? -8.958 3.323 3.960 1.00 98.31 98 ILE A C 1
ATOM 757 O O . ILE A 1 98 ? -8.865 3.176 2.746 1.00 98.31 98 ILE A O 1
ATOM 761 N N . VAL A 1 99 ? -9.304 2.310 4.764 1.00 98.19 99 VAL A N 1
ATOM 762 C CA . VAL A 1 99 ? -9.644 0.973 4.237 1.00 98.19 99 VAL A CA 1
ATOM 763 C C . VAL A 1 99 ? -10.814 1.056 3.254 1.00 98.19 99 VAL A C 1
ATOM 765 O O . VAL A 1 99 ? -10.728 0.499 2.160 1.00 98.19 99 VAL A O 1
ATOM 768 N N . ALA A 1 100 ? -11.874 1.790 3.605 1.00 98.12 100 ALA A N 1
ATOM 769 C CA . ALA A 1 100 ? -13.018 2.001 2.723 1.00 98.12 100 ALA A CA 1
ATOM 770 C C . ALA A 1 100 ? -12.608 2.706 1.420 1.00 98.12 100 ALA A C 1
ATOM 772 O O . ALA A 1 100 ? -12.984 2.262 0.337 1.00 98.12 100 ALA A O 1
ATOM 773 N N . PHE A 1 101 ? -11.783 3.753 1.512 1.00 98.44 101 PHE A N 1
ATOM 774 C CA . PHE A 1 101 ? -11.231 4.442 0.347 1.00 98.44 101 PHE A CA 1
ATOM 775 C C . PHE A 1 101 ? -10.405 3.503 -0.541 1.00 98.44 101 PHE A C 1
ATOM 777 O O . PHE A 1 101 ? -10.590 3.497 -1.755 1.00 98.44 101 PHE A O 1
ATOM 784 N N . LEU A 1 102 ? -9.537 2.666 0.031 1.00 98.06 102 LEU A N 1
ATOM 785 C CA . LEU A 1 102 ? -8.738 1.707 -0.738 1.00 98.06 102 LEU A CA 1
ATOM 786 C C . LEU A 1 102 ? -9.612 0.681 -1.472 1.00 98.06 102 LEU A C 1
ATOM 788 O O . LEU A 1 102 ? -9.262 0.281 -2.579 1.00 98.06 102 LEU A O 1
ATOM 792 N N . GLY A 1 103 ? -10.767 0.312 -0.909 1.00 96.69 103 GLY A N 1
ATOM 793 C CA . GLY A 1 103 ? -11.772 -0.501 -1.600 1.00 96.69 103 GLY A CA 1
ATOM 794 C C . GLY A 1 103 ? -12.354 0.173 -2.848 1.00 96.69 103 GLY A C 1
ATOM 795 O O . GLY A 1 103 ? -12.696 -0.504 -3.811 1.00 96.69 103 GLY A O 1
ATOM 796 N N . THR A 1 104 ? -12.395 1.509 -2.898 1.00 96.69 104 THR A N 1
ATOM 797 C CA . THR A 1 104 ? -12.854 2.240 -4.097 1.00 96.69 104 THR A CA 1
ATOM 798 C C . THR A 1 104 ? -11.873 2.164 -5.273 1.00 96.69 104 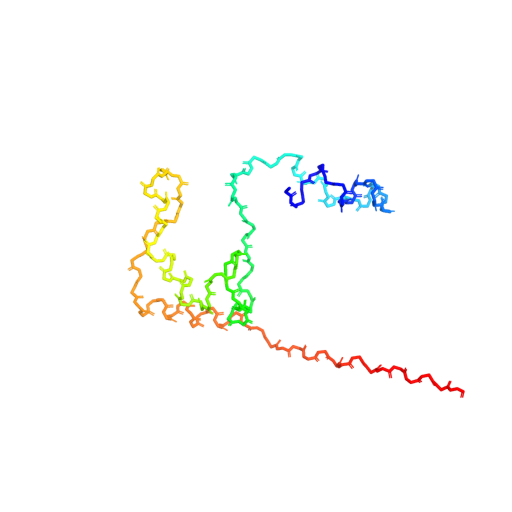THR A C 1
ATOM 800 O O . THR A 1 104 ? -12.229 2.525 -6.392 1.00 96.69 104 THR A O 1
ATOM 803 N N . LEU A 1 105 ? -10.643 1.684 -5.045 1.00 96.75 105 LEU A N 1
ATOM 804 C CA . LEU A 1 105 ? -9.618 1.504 -6.082 1.00 96.75 105 LEU A CA 1
ATOM 805 C C . LEU A 1 105 ? -9.718 0.147 -6.796 1.00 96.75 105 LEU A C 1
ATOM 807 O O . LEU A 1 105 ? -8.881 -0.171 -7.654 1.00 96.75 105 LEU A O 1
ATOM 811 N N . ASP A 1 106 ? -10.708 -0.665 -6.437 1.00 95.12 106 ASP A N 1
ATOM 812 C CA . ASP A 1 106 ? -10.998 -1.919 -7.110 1.00 95.12 106 ASP A CA 1
ATOM 813 C C . ASP A 1 106 ? -11.658 -1.665 -8.465 1.00 95.12 106 ASP A C 1
ATOM 815 O O . ASP A 1 106 ? -12.490 -0.782 -8.652 1.00 95.12 106 ASP A O 1
ATOM 819 N N . SER A 1 107 ? -11.250 -2.449 -9.452 1.00 89.31 107 SER A N 1
ATOM 820 C CA . SER A 1 107 ? -11.849 -2.472 -10.780 1.00 89.31 107 SER A CA 1
ATOM 821 C C . SER A 1 107 ? -12.721 -3.710 -10.935 1.00 89.31 107 SER A C 1
ATOM 823 O O . SER A 1 107 ? -12.471 -4.746 -10.308 1.00 89.31 107 SER A O 1
ATOM 825 N N . GLU A 1 108 ? -13.705 -3.623 -11.825 1.00 84.00 108 GLU A N 1
ATOM 826 C CA . GLU A 1 108 ? -14.483 -4.789 -12.229 1.00 84.00 108 GLU A CA 1
ATOM 827 C C . GLU A 1 108 ? -13.559 -5.883 -12.782 1.00 84.00 108 GLU A C 1
ATOM 829 O O . GLU A 1 108 ? -12.595 -5.617 -13.511 1.00 84.00 108 GLU A O 1
ATOM 834 N N . VAL A 1 109 ? -13.833 -7.133 -12.405 1.00 72.06 109 VAL A N 1
ATOM 835 C CA . VAL A 1 109 ? -13.137 -8.279 -12.989 1.00 72.06 109 VAL A CA 1
ATOM 836 C C . VAL A 1 109 ? -13.665 -8.447 -14.401 1.00 72.06 109 VAL A C 1
ATOM 838 O O . VAL A 1 109 ? -14.785 -8.904 -14.598 1.00 72.06 109 VAL A O 1
ATOM 841 N N . SER A 1 110 ? -12.850 -8.109 -15.394 1.00 69.44 110 SER A N 1
ATOM 842 C CA . SER A 1 110 ? -13.103 -8.573 -16.752 1.00 69.44 110 SER A CA 1
ATOM 843 C C . SER A 1 110 ? -12.794 -10.069 -16.787 1.00 69.44 110 SER A C 1
ATOM 845 O O . SER A 1 110 ? -11.628 -10.469 -16.853 1.00 69.44 110 SER A O 1
ATOM 847 N N . GLU A 1 111 ? -13.831 -10.900 -16.679 1.00 70.31 111 GLU A N 1
ATOM 848 C CA . GLU A 1 111 ? -13.718 -12.326 -16.961 1.00 70.31 111 GLU A CA 1
ATOM 849 C C . GLU A 1 111 ? -13.318 -12.474 -18.428 1.00 70.31 111 GLU A C 1
ATOM 851 O O . GLU A 1 111 ? -14.123 -12.314 -19.346 1.00 70.31 111 GLU A O 1
ATOM 856 N N . ARG A 1 112 ? -12.032 -12.737 -18.672 1.00 72.19 112 ARG A N 1
ATOM 857 C CA . ARG A 1 112 ? -11.619 -13.207 -19.990 1.00 72.19 112 ARG A CA 1
ATOM 858 C C . ARG A 1 112 ? -12.260 -14.580 -20.176 1.00 72.19 112 ARG A C 1
ATOM 860 O O . ARG A 1 112 ? -12.108 -15.414 -19.279 1.00 72.19 112 ARG A O 1
ATOM 867 N N . PRO A 1 113 ? -12.949 -14.836 -21.301 1.00 75.06 113 PRO A N 1
ATOM 868 C CA . PRO A 1 113 ? -13.497 -16.157 -21.554 1.00 75.06 113 PRO A CA 1
ATOM 869 C C . PRO A 1 113 ? -12.368 -17.181 -21.441 1.00 75.06 113 PRO A C 1
ATOM 871 O O . PRO A 1 113 ? -11.257 -16.952 -21.931 1.00 75.06 113 PRO A O 1
ATOM 874 N N . SER A 1 114 ? -12.639 -18.286 -20.745 1.00 77.94 114 SER A N 1
ATOM 875 C CA . SER A 1 114 ? -11.660 -19.363 -20.623 1.00 77.94 114 SER A CA 1
ATOM 876 C C . SER A 1 114 ? -11.235 -19.806 -22.021 1.00 77.94 114 SER A C 1
ATOM 878 O O . SER A 1 114 ? -12.103 -19.958 -22.887 1.00 77.94 114 SER A O 1
ATOM 880 N N . PRO A 1 115 ? -9.928 -20.001 -22.273 1.00 78.88 115 PRO A N 1
ATOM 881 C CA . PRO A 1 115 ? -9.478 -20.473 -23.568 1.00 78.88 115 PRO A CA 1
ATOM 882 C C . PRO A 1 115 ? -10.146 -21.821 -23.846 1.00 78.88 115 PRO A C 1
ATOM 884 O O . PRO A 1 115 ? -9.910 -22.808 -23.146 1.00 78.88 115 PRO A O 1
ATOM 887 N N . VAL A 1 116 ? -11.021 -21.847 -24.851 1.00 81.44 116 VAL A N 1
ATOM 888 C CA . VAL A 1 116 ? -11.650 -23.081 -25.314 1.00 81.44 116 VAL A CA 1
ATOM 889 C C . VAL A 1 116 ? -10.541 -23.951 -25.881 1.00 81.44 116 VAL A C 1
ATOM 891 O O . VAL A 1 116 ? -9.825 -23.557 -26.803 1.00 81.44 116 VAL A O 1
ATOM 894 N N . ARG A 1 117 ? -10.355 -25.129 -25.291 1.00 78.50 117 ARG A N 1
ATOM 895 C CA . ARG A 1 117 ? -9.350 -26.083 -25.742 1.00 78.50 117 ARG A CA 1
ATOM 896 C C . ARG A 1 117 ? -9.756 -26.558 -27.137 1.00 78.50 117 ARG A C 1
ATOM 898 O O . ARG A 1 117 ? -10.778 -27.223 -27.277 1.00 78.50 117 ARG A O 1
ATOM 905 N N . ALA A 1 118 ? -8.980 -26.194 -28.158 1.00 74.56 118 ALA A N 1
ATOM 906 C CA . ALA A 1 118 ? -9.221 -26.647 -29.522 1.00 74.56 118 ALA A CA 1
ATOM 907 C C . ALA A 1 118 ? -9.192 -28.182 -29.549 1.00 74.56 118 ALA A C 1
ATOM 909 O O . ALA A 1 118 ? -8.173 -28.806 -29.241 1.00 74.56 118 ALA A O 1
ATOM 910 N N . VAL A 1 119 ? -10.332 -28.795 -29.863 1.00 73.94 119 VAL A N 1
ATOM 911 C CA . VAL A 1 119 ? -10.412 -30.233 -30.105 1.00 73.94 119 VAL A CA 1
ATOM 912 C C . VAL A 1 119 ? -9.868 -30.459 -31.510 1.00 73.94 119 VAL A C 1
ATOM 914 O O . VAL A 1 119 ? -10.453 -30.000 -32.487 1.00 73.94 119 VAL A O 1
ATOM 917 N N . ALA A 1 120 ? -8.720 -31.126 -31.613 1.00 73.69 120 ALA A N 1
ATOM 918 C CA . ALA A 1 120 ? -8.199 -31.569 -32.896 1.00 73.69 120 ALA A CA 1
ATOM 919 C C . ALA A 1 120 ? -9.155 -32.628 -33.464 1.00 73.69 120 ALA A C 1
ATOM 921 O O . ALA A 1 120 ? -9.237 -33.742 -32.940 1.00 73.69 120 ALA A O 1
ATOM 922 N N . HIS A 1 121 ? -9.900 -32.265 -34.506 1.00 63.66 121 HIS A N 1
ATOM 923 C CA . HIS A 1 121 ? -10.612 -33.233 -35.327 1.00 63.66 121 HIS A CA 1
ATOM 924 C C . HIS A 1 121 ? -9.566 -34.072 -36.076 1.00 63.66 121 HIS A C 1
ATOM 926 O O . HIS A 1 121 ? -8.687 -33.512 -36.732 1.00 63.66 121 HIS A O 1
ATOM 932 N N . ARG A 1 122 ? -9.617 -35.394 -35.878 1.00 68.12 122 A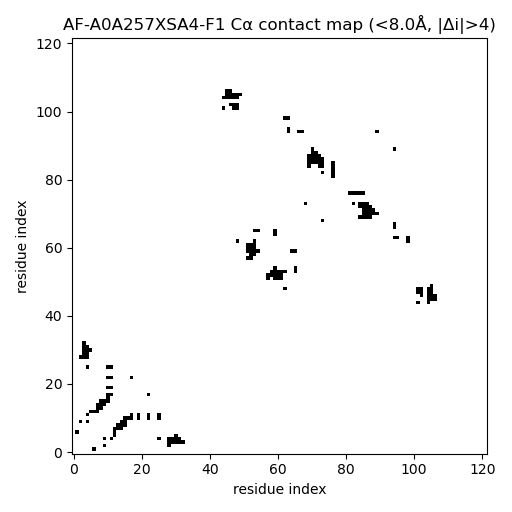RG A N 1
ATOM 933 C CA . ARG A 1 122 ? -8.852 -36.370 -36.665 1.00 68.12 122 ARG A CA 1
ATOM 934 C C . ARG A 1 122 ? -9.434 -36.505 -38.060 1.00 68.12 122 ARG A C 1
ATOM 936 O O . ARG A 1 122 ? -10.675 -36.401 -38.169 1.00 68.12 122 ARG A O 1
#

pLDDT: mean 82.67, std 14.15, range [48.97, 98.69]

Mean predicted aligned error: 11.11 Å

Solvent-acce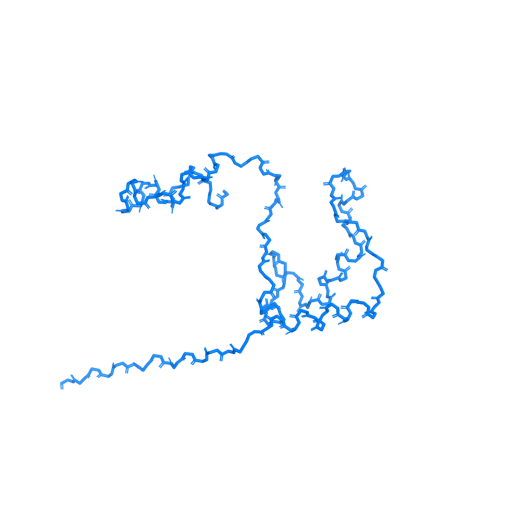ssible surface area (backbone atoms only — not comparable to full-atom values): 8008 Å² total; per-residue (Å²): 118,94,82,40,60,88,33,63,86,37,61,89,16,91,77,38,88,55,56,74,82,75,36,59,81,57,73,80,43,51,70,66,74,92,63,62,89,91,70,73,84,82,77,79,60,67,36,48,76,77,53,67,48,35,77,96,83,45,82,30,79,42,72,67,57,50,52,49,50,50,34,67,20,45,80,63,32,81,79,40,102,79,57,90,50,53,62,64,79,69,50,73,66,57,52,52,51,49,54,54,54,40,50,70,40,49,68,83,83,79,79,69,78,75,83,76,76,80,77,81,79,129

Foldseek 3Di:
DPLALPDLPACPHPPHPDDPVVNVVNVPHHNDDPDDPPDDDDDDLQQVQPDADDDPVRPRGGLLVVVVDLQCFDPVCVVDVDDPRDHPPDDPVVSVVVSVVSVVSYDDDPPDPDPDDDDDDD

Secondary structure (DSSP, 8-state):
-TT-SS-TTSTTSTT--S-GGG-GGGGGS-SS--PPTT--PPPP-TTGGGSPSBSTTS-BSSHHHHHHHHHH--TTTTTSS--S-------HHHHHHHHHHHHTT------PPP--------

Radius of gyration: 21.48 Å; Cα contacts (8 Å, |Δi|>4): 109; chains: 1; bounding box: 39×46×53 Å